Protein AF-A0A3D0NPW1-F1 (afdb_monomer_lite)

Sequence (69 aa):
IGTSLPREDVQTTTKAGDIVLYSGNRIVVFYGSNSWAYTRLGHITDKTADELTELLGNGNVTLTLSMTE

Radius of gyration: 12.47 Å; chains: 1; bounding box: 28×28×32 Å

Foldseek 3Di:
DPDQDDDDFDWDWDDQFWWWDDPRPDIDHDLHTDTDGTHTDDGDDPDDSVRSCVQPVPDDHDDDDDDDD

Structure (mmCIF, N/CA/C/O backbone):
data_AF-A0A3D0NPW1-F1
#
_entry.id   AF-A0A3D0NPW1-F1
#
loop_
_atom_site.group_PDB
_atom_site.id
_atom_site.type_symbol
_atom_site.label_atom_id
_atom_site.label_alt_id
_atom_site.label_comp_id
_atom_site.label_asym_id
_atom_site.label_entity_id
_atom_site.label_seq_id
_atom_site.pdbx_PDB_ins_code
_atom_site.Cartn_x
_atom_site.Cartn_y
_atom_site.Cartn_z
_atom_site.occupancy
_atom_site.B_iso_or_equiv
_atom_site.auth_seq_id
_atom_site.auth_comp_id
_atom_site.auth_asym_id
_atom_site.auth_atom_id
_atom_site.pdbx_PDB_model_num
ATOM 1 N N . ILE A 1 1 ? -5.324 5.338 -16.044 1.00 57.00 1 ILE A N 1
ATOM 2 C CA . ILE A 1 1 ? -3.888 5.633 -15.821 1.00 57.00 1 ILE A CA 1
ATOM 3 C C . ILE A 1 1 ? -3.078 5.146 -17.025 1.00 57.00 1 ILE A C 1
ATOM 5 O O . ILE A 1 1 ? -2.497 4.075 -16.986 1.00 57.00 1 ILE A O 1
ATOM 9 N N . GLY A 1 2 ? -3.142 5.874 -18.148 1.00 63.09 2 GLY A N 1
ATOM 10 C CA . GLY A 1 2 ? -2.490 5.523 -19.425 1.00 63.09 2 GLY A CA 1
ATOM 11 C C . GLY A 1 2 ? -1.035 5.994 -19.513 1.00 63.09 2 GLY A C 1
ATOM 12 O O . GLY A 1 2 ? -0.608 6.468 -20.559 1.00 63.09 2 GLY A O 1
ATOM 13 N N . THR A 1 3 ? -0.310 5.938 -18.397 1.00 70.75 3 THR A N 1
ATOM 14 C CA . THR A 1 3 ? 1.054 6.452 -18.248 1.00 70.75 3 THR A CA 1
ATOM 15 C C . THR A 1 3 ? 1.938 5.388 -17.610 1.00 70.75 3 THR A C 1
ATOM 17 O O . THR A 1 3 ? 1.482 4.600 -16.780 1.00 70.75 3 THR A O 1
ATOM 20 N N . SER A 1 4 ? 3.213 5.362 -17.993 1.00 74.75 4 SER A N 1
ATOM 21 C CA . SER A 1 4 ? 4.211 4.551 -17.298 1.00 74.75 4 SER A CA 1
ATOM 22 C C . SER A 1 4 ? 4.440 5.133 -15.908 1.00 74.75 4 SER A C 1
ATOM 24 O O . SER A 1 4 ? 4.741 6.319 -15.774 1.00 74.75 4 SER A O 1
ATOM 26 N N . LEU A 1 5 ? 4.297 4.305 -14.876 1.00 77.19 5 LEU A N 1
ATOM 27 C CA . LEU A 1 5 ? 4.673 4.691 -13.521 1.00 77.19 5 LEU A CA 1
ATOM 28 C C . LEU A 1 5 ? 6.203 4.658 -13.378 1.00 77.19 5 LEU A C 1
ATOM 30 O O . LEU A 1 5 ? 6.850 3.825 -14.023 1.00 77.19 5 LEU A O 1
ATOM 34 N N . PRO A 1 6 ? 6.793 5.544 -12.552 1.00 77.44 6 PRO A N 1
ATOM 35 C CA . PRO A 1 6 ? 8.207 5.456 -12.218 1.00 77.44 6 PRO A CA 1
ATOM 36 C C . PRO A 1 6 ? 8.507 4.075 -11.629 1.00 77.44 6 PRO A C 1
ATOM 38 O O . PRO A 1 6 ? 7.715 3.538 -10.851 1.00 77.44 6 PRO A O 1
ATOM 41 N N . ARG A 1 7 ? 9.638 3.494 -12.037 1.00 85.56 7 ARG A N 1
ATOM 42 C CA . ARG A 1 7 ? 10.099 2.182 -11.584 1.00 85.56 7 ARG A CA 1
ATOM 43 C C . ARG A 1 7 ? 11.523 2.292 -11.065 1.00 85.56 7 ARG A C 1
ATOM 45 O O . ARG A 1 7 ? 12.444 2.575 -11.823 1.00 85.56 7 ARG A O 1
ATOM 52 N N . GLU A 1 8 ? 11.671 2.009 -9.786 1.00 90.94 8 GLU A N 1
ATOM 53 C CA . GLU A 1 8 ? 12.924 1.956 -9.050 1.00 90.94 8 GLU A CA 1
ATOM 54 C C . GLU A 1 8 ? 12.766 0.879 -7.971 1.00 90.94 8 GLU A C 1
ATOM 56 O O . GLU A 1 8 ? 12.432 1.153 -6.820 1.00 90.94 8 GLU A O 1
ATOM 61 N N . ASP A 1 9 ? 12.902 -0.384 -8.385 1.00 92.69 9 ASP A N 1
ATOM 62 C CA . ASP A 1 9 ? 12.685 -1.519 -7.492 1.00 92.69 9 ASP A CA 1
ATOM 63 C C . ASP A 1 9 ? 13.878 -1.652 -6.534 1.00 92.69 9 ASP A C 1
ATOM 65 O O . ASP A 1 9 ? 14.967 -2.070 -6.930 1.00 92.69 9 ASP A O 1
ATOM 69 N N . VAL A 1 10 ? 13.661 -1.317 -5.263 1.00 94.88 10 VAL A N 1
ATOM 70 C CA . VAL A 1 10 ? 14.671 -1.384 -4.201 1.00 94.88 10 VAL A CA 1
ATOM 71 C C . VAL A 1 10 ? 14.171 -2.221 -3.034 1.00 94.88 10 VAL A C 1
ATOM 73 O O . VAL A 1 10 ? 12.973 -2.258 -2.737 1.00 94.88 10 VAL A O 1
ATOM 76 N N . GLN A 1 11 ? 15.096 -2.912 -2.365 1.00 96.94 11 GLN A N 1
ATOM 77 C CA . GLN A 1 11 ? 14.775 -3.730 -1.199 1.00 96.94 11 GLN A CA 1
ATOM 78 C C . GLN A 1 11 ? 14.126 -2.857 -0.123 1.00 96.94 11 GLN A C 1
ATOM 80 O O . GLN A 1 11 ? 14.760 -1.969 0.445 1.00 96.94 11 GLN A O 1
ATOM 85 N N . THR A 1 12 ? 12.854 -3.119 0.148 1.00 95.81 12 THR A N 1
ATOM 86 C CA . THR A 1 12 ? 12.022 -2.293 1.018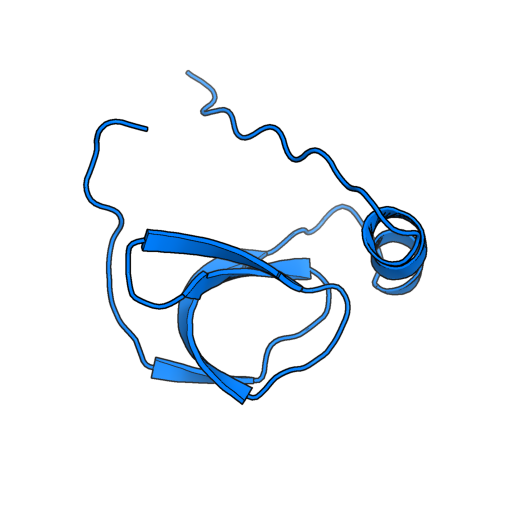 1.00 95.81 12 THR A CA 1
ATOM 87 C C . THR A 1 12 ? 11.252 -3.189 1.968 1.00 95.81 12 THR A C 1
ATOM 89 O O . THR A 1 12 ? 10.604 -4.138 1.536 1.00 95.81 12 THR A O 1
ATOM 92 N N . THR A 1 13 ? 11.285 -2.860 3.258 1.00 97.94 13 THR A N 1
ATOM 93 C CA . THR A 1 13 ? 10.366 -3.428 4.250 1.00 97.94 13 THR A CA 1
ATOM 94 C C . THR A 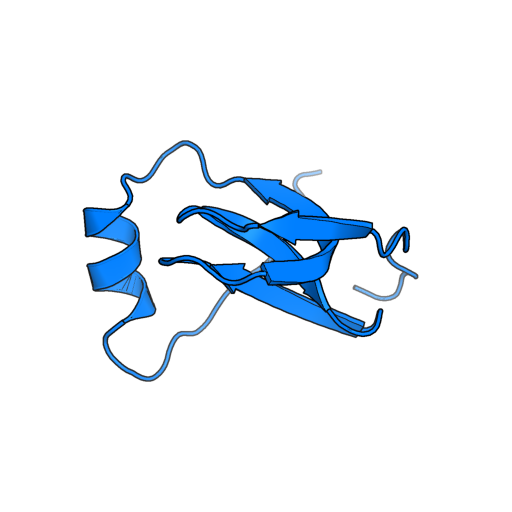1 13 ? 9.195 -2.475 4.418 1.00 97.94 13 THR A C 1
ATOM 96 O O . THR A 1 13 ? 9.387 -1.328 4.830 1.00 97.94 13 THR A O 1
ATOM 99 N N . THR A 1 14 ? 7.998 -2.934 4.066 1.00 97.88 14 THR A N 1
ATOM 100 C CA . THR A 1 14 ? 6.787 -2.117 4.106 1.00 97.88 14 THR A CA 1
ATOM 101 C C . THR A 1 14 ? 6.218 -2.001 5.513 1.00 97.88 14 THR A C 1
ATOM 103 O O . THR A 1 14 ? 6.462 -2.830 6.394 1.00 97.88 14 THR A O 1
ATOM 106 N N . LYS A 1 15 ? 5.461 -0.930 5.729 1.00 97.56 15 LYS A N 1
ATOM 107 C CA . LYS A 1 15 ? 4.634 -0.710 6.915 1.00 97.56 15 LYS A CA 1
ATOM 108 C C . LYS A 1 15 ? 3.176 -0.543 6.500 1.00 97.56 15 LYS A C 1
ATOM 110 O O . LYS A 1 15 ? 2.888 -0.250 5.339 1.00 97.56 15 LYS A O 1
ATOM 115 N N . ALA A 1 16 ? 2.266 -0.674 7.463 1.00 97.50 16 ALA A N 1
ATOM 116 C CA . ALA A 1 16 ? 0.871 -0.309 7.251 1.00 97.50 16 ALA A CA 1
ATOM 117 C C . ALA A 1 16 ? 0.785 1.135 6.725 1.00 97.50 16 ALA A C 1
ATOM 119 O O . ALA A 1 16 ? 1.428 2.027 7.271 1.00 97.50 16 ALA A O 1
ATOM 120 N N . GLY A 1 17 ? 0.042 1.328 5.640 1.00 96.94 17 GLY A N 1
ATOM 121 C CA . GLY A 1 17 ? -0.101 2.586 4.914 1.00 96.94 17 GLY A CA 1
ATOM 122 C C . GLY A 1 17 ? 0.794 2.703 3.682 1.00 96.94 17 GLY A C 1
ATOM 123 O O . GLY A 1 17 ? 0.536 3.567 2.847 1.00 96.94 17 GLY A O 1
ATOM 124 N N . ASP A 1 18 ? 1.813 1.853 3.514 1.00 97.56 18 ASP A N 1
ATOM 125 C CA . ASP A 1 18 ? 2.702 1.935 2.353 1.00 97.56 18 ASP A CA 1
ATOM 126 C C . ASP A 1 18 ? 1.982 1.569 1.051 1.00 97.56 18 ASP A C 1
ATOM 128 O O . ASP A 1 18 ? 1.368 0.505 0.933 1.00 97.56 18 ASP A O 1
ATOM 132 N N . ILE A 1 19 ? 2.128 2.441 0.050 1.00 95.81 19 ILE A N 1
ATOM 133 C CA . ILE A 1 19 ? 1.656 2.227 -1.317 1.00 95.81 19 ILE A CA 1
ATOM 134 C C . ILE A 1 19 ? 2.878 2.037 -2.209 1.00 95.81 19 ILE A C 1
ATOM 136 O O . ILE A 1 19 ? 3.751 2.908 -2.290 1.00 95.81 19 ILE A O 1
ATOM 140 N N . VAL A 1 20 ? 2.943 0.899 -2.893 1.00 95.69 20 VAL A N 1
ATOM 141 C CA . VAL A 1 20 ? 4.081 0.535 -3.742 1.00 95.69 20 VAL A CA 1
ATOM 142 C C . VAL A 1 20 ? 3.637 0.051 -5.115 1.00 95.69 20 VAL A C 1
ATOM 144 O O . VAL A 1 20 ? 2.509 -0.406 -5.301 1.00 95.69 20 VAL A O 1
ATOM 147 N N . LEU A 1 21 ? 4.561 0.102 -6.068 1.00 95.12 21 LEU A N 1
ATOM 148 C CA . LEU A 1 21 ? 4.481 -0.622 -7.325 1.00 95.12 21 LEU A CA 1
ATOM 149 C C . LEU A 1 21 ? 5.241 -1.944 -7.182 1.00 95.12 21 LEU A C 1
ATOM 151 O O . LEU A 1 21 ? 6.423 -1.967 -6.835 1.00 95.12 21 LEU A O 1
ATOM 155 N N . TYR A 1 22 ? 4.562 -3.044 -7.484 1.00 94.06 22 TYR A N 1
ATOM 156 C CA . TYR A 1 22 ? 5.124 -4.383 -7.555 1.00 94.06 22 TYR A CA 1
ATOM 157 C C . TYR A 1 22 ? 5.170 -4.858 -9.009 1.00 94.06 22 TYR A C 1
ATOM 159 O O . TYR A 1 22 ? 4.197 -4.727 -9.757 1.00 94.06 22 TYR A O 1
ATOM 167 N N . SER A 1 23 ? 6.313 -5.420 -9.413 1.00 88.19 23 SER A N 1
ATOM 168 C CA . SER A 1 23 ? 6.552 -5.942 -10.768 1.00 88.19 23 SER A CA 1
ATOM 169 C C . SER A 1 23 ? 6.359 -4.906 -11.895 1.00 88.19 23 SER A C 1
ATOM 171 O O . SER A 1 23 ? 6.210 -5.255 -13.062 1.00 88.19 23 SER A O 1
ATOM 173 N N . GLY A 1 24 ? 6.365 -3.611 -11.563 1.00 85.12 24 GLY A N 1
ATOM 174 C CA . GLY A 1 24 ? 6.216 -2.515 -12.524 1.00 85.12 24 GLY A CA 1
ATOM 175 C C . GLY A 1 24 ? 4.794 -2.267 -13.046 1.00 85.12 24 GLY A C 1
ATOM 176 O O . GLY A 1 24 ? 4.605 -1.335 -13.819 1.00 85.12 24 GLY A O 1
ATOM 177 N N . ASN A 1 25 ? 3.789 -3.057 -12.653 1.00 88.12 25 ASN A N 1
ATOM 178 C CA . ASN A 1 25 ? 2.419 -2.904 -13.163 1.00 88.12 25 ASN A CA 1
ATOM 179 C C . ASN A 1 25 ? 1.303 -3.197 -12.145 1.00 88.12 25 ASN A C 1
AT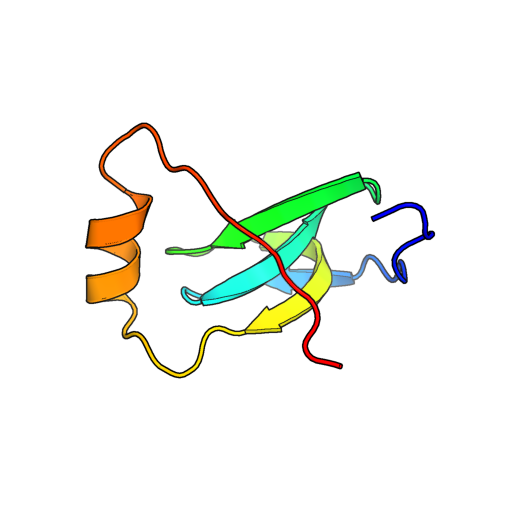OM 181 O O . ASN A 1 25 ? 0.131 -3.209 -12.519 1.00 88.12 25 ASN A O 1
ATOM 185 N N . ARG A 1 26 ? 1.633 -3.440 -10.870 1.00 90.81 26 ARG A N 1
ATOM 186 C CA . ARG A 1 26 ? 0.645 -3.716 -9.815 1.00 90.81 26 ARG A CA 1
ATOM 187 C C . ARG A 1 26 ? 0.817 -2.729 -8.678 1.00 90.81 26 ARG A C 1
ATOM 189 O O . ARG A 1 26 ? 1.863 -2.717 -8.041 1.00 90.81 26 ARG A O 1
ATOM 196 N N . ILE A 1 27 ? -0.206 -1.930 -8.409 1.00 92.88 27 ILE A N 1
ATOM 197 C CA . ILE A 1 27 ? -0.239 -1.099 -7.204 1.00 92.88 27 ILE A CA 1
ATOM 198 C C . ILE A 1 27 ? -0.657 -1.991 -6.033 1.00 92.88 27 ILE A C 1
ATOM 200 O O . ILE A 1 27 ? -1.630 -2.738 -6.141 1.00 92.88 27 ILE A O 1
ATOM 204 N N . VAL A 1 28 ? 0.091 -1.930 -4.935 1.00 94.56 28 VAL A N 1
ATOM 205 C CA . VAL A 1 28 ? -0.166 -2.685 -3.704 1.00 94.56 28 VAL A CA 1
ATOM 206 C C . VAL A 1 28 ? -0.235 -1.705 -2.541 1.00 94.56 28 VAL A C 1
ATOM 208 O O . VAL A 1 28 ? 0.63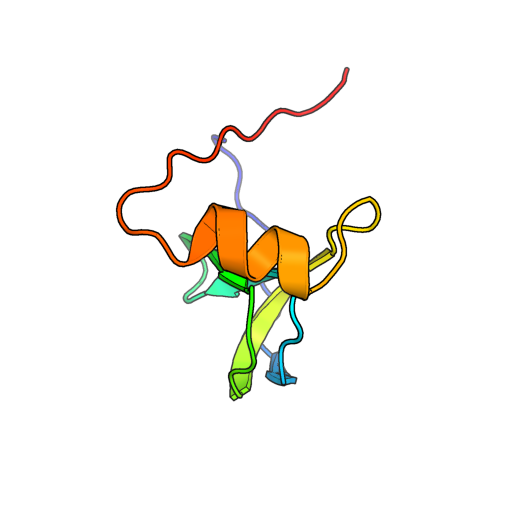2 -0.843 -2.412 1.00 94.56 28 VAL A O 1
ATOM 211 N N . VAL A 1 29 ? -1.257 -1.853 -1.700 1.00 95.81 29 VAL A N 1
ATOM 212 C CA . VAL A 1 29 ? -1.426 -1.097 -0.454 1.00 95.81 29 VAL A CA 1
ATOM 213 C C . VAL A 1 29 ? -1.234 -2.061 0.708 1.00 95.81 29 VAL A C 1
ATOM 215 O O . VAL A 1 29 ? -1.916 -3.083 0.785 1.00 95.81 29 VAL A O 1
ATOM 218 N N . PHE A 1 30 ? -0.295 -1.759 1.597 1.00 96.50 30 PHE A N 1
ATOM 219 C CA . PHE A 1 30 ? 0.004 -2.594 2.754 1.00 96.50 30 PHE A CA 1
ATOM 220 C C . PHE A 1 30 ? -0.771 -2.130 3.987 1.00 96.50 30 PHE A C 1
ATOM 222 O O . PHE A 1 30 ? -0.748 -0.956 4.330 1.00 96.50 30 PHE A O 1
ATOM 229 N N . TYR A 1 31 ? -1.393 -3.064 4.706 1.00 95.88 31 TYR A N 1
ATOM 230 C CA . TYR A 1 31 ? -1.860 -2.884 6.094 1.00 95.88 31 TYR A CA 1
ATOM 231 C C . TYR A 1 31 ? -1.010 -3.691 7.095 1.00 95.88 31 TYR A C 1
ATOM 233 O O . TYR A 1 31 ? -1.326 -3.775 8.274 1.00 95.88 31 TYR A O 1
ATOM 241 N N . GLY A 1 32 ? 0.092 -4.281 6.625 1.00 94.88 32 GLY A N 1
ATOM 242 C CA . GLY A 1 32 ? 1.038 -5.072 7.408 1.00 94.88 32 GLY A CA 1
ATOM 243 C C . GLY A 1 32 ? 2.459 -4.910 6.870 1.00 94.88 32 GLY A C 1
ATOM 244 O O . GLY A 1 32 ? 2.755 -3.929 6.191 1.00 94.88 32 GLY A O 1
ATOM 245 N N . SER A 1 33 ? 3.338 -5.871 7.162 1.00 96.19 33 SER A N 1
ATOM 246 C CA . SER A 1 33 ? 4.744 -5.830 6.744 1.00 96.19 33 SER A CA 1
ATOM 247 C C . SER A 1 33 ? 5.077 -6.924 5.733 1.00 96.19 33 SER A C 1
ATOM 249 O O . SER A 1 33 ? 4.662 -8.075 5.880 1.00 96.19 33 SER A O 1
ATOM 251 N N . ASN A 1 34 ? 5.848 -6.563 4.712 1.00 97.38 34 ASN A N 1
ATOM 252 C CA . ASN A 1 34 ? 6.498 -7.480 3.789 1.00 97.38 34 ASN A CA 1
ATOM 253 C C . ASN A 1 34 ? 7.836 -6.893 3.321 1.00 97.38 34 ASN A C 1
ATOM 255 O O . ASN A 1 34 ? 7.991 -5.673 3.255 1.00 97.38 34 ASN A O 1
ATOM 259 N N . SER A 1 35 ? 8.790 -7.755 2.975 1.00 97.00 35 SER A N 1
ATOM 260 C CA . SER A 1 35 ? 10.095 -7.342 2.461 1.00 97.00 35 SER A CA 1
ATOM 261 C C . SER A 1 35 ? 10.339 -7.927 1.077 1.00 97.00 35 SER A C 1
ATOM 263 O O . SER A 1 35 ? 10.458 -9.143 0.921 1.00 97.00 35 SER A O 1
ATOM 265 N N . TRP A 1 36 ? 10.460 -7.049 0.084 1.00 96.50 36 TRP A N 1
ATOM 266 C CA . TRP A 1 36 ? 10.803 -7.405 -1.291 1.00 96.50 36 TRP A CA 1
ATOM 267 C C . TRP A 1 36 ? 11.393 -6.196 -2.029 1.00 96.50 36 TRP A C 1
ATOM 269 O O . TRP A 1 36 ? 11.502 -5.100 -1.473 1.00 96.50 36 TRP A O 1
ATOM 279 N N . ALA A 1 37 ? 11.746 -6.388 -3.299 1.00 96.69 37 ALA A N 1
ATOM 280 C CA . ALA A 1 37 ? 12.088 -5.303 -4.206 1.00 96.69 37 ALA A CA 1
ATOM 281 C C . ALA A 1 37 ? 10.811 -4.596 -4.699 1.00 96.69 37 ALA A C 1
ATOM 283 O O . ALA A 1 37 ? 10.004 -5.182 -5.427 1.00 96.69 37 ALA A O 1
ATOM 284 N N . TYR A 1 38 ? 10.635 -3.339 -4.296 1.00 96.38 38 TYR A N 1
ATOM 285 C CA . TYR A 1 38 ? 9.459 -2.522 -4.596 1.00 96.38 38 TYR A CA 1
ATOM 286 C C . TYR A 1 38 ? 9.860 -1.121 -5.047 1.00 96.38 38 TYR A C 1
ATOM 288 O O . TYR A 1 38 ? 10.881 -0.606 -4.600 1.00 96.38 38 TYR A O 1
ATOM 296 N N . THR A 1 39 ? 9.011 -0.472 -5.847 1.00 95.44 39 THR A N 1
ATOM 297 C CA . THR A 1 39 ? 9.088 0.981 -6.053 1.00 95.44 39 THR A CA 1
ATOM 298 C C . THR A 1 39 ? 8.090 1.678 -5.129 1.00 95.44 39 THR A C 1
ATOM 300 O O . THR A 1 39 ? 6.896 1.374 -5.166 1.00 95.44 39 THR A O 1
ATOM 303 N N . ARG A 1 40 ? 8.538 2.620 -4.295 1.00 94.75 40 ARG A N 1
ATOM 304 C CA . ARG A 1 40 ? 7.653 3.364 -3.381 1.00 94.75 40 ARG A CA 1
ATOM 305 C C . ARG A 1 40 ? 6.856 4.423 -4.150 1.00 94.75 40 ARG A C 1
ATOM 307 O O . ARG A 1 40 ? 7.442 5.235 -4.855 1.00 94.75 40 ARG A O 1
ATOM 314 N N . LEU A 1 41 ? 5.532 4.424 -3.991 1.00 93.75 41 LEU A N 1
ATOM 315 C CA . LEU A 1 41 ? 4.634 5.399 -4.625 1.00 93.75 41 LEU A CA 1
ATOM 316 C C . LEU A 1 41 ? 4.099 6.429 -3.626 1.00 93.75 41 LEU A C 1
ATOM 318 O O . LEU A 1 41 ? 3.879 7.578 -3.990 1.00 93.75 41 LEU A O 1
ATOM 322 N N . GLY A 1 42 ? 3.894 6.030 -2.370 1.00 94.06 42 GLY A N 1
ATOM 323 C CA . GLY A 1 42 ? 3.371 6.922 -1.341 1.00 94.06 42 GLY A CA 1
ATOM 324 C C . GLY A 1 42 ? 3.105 6.223 -0.014 1.00 94.06 42 GLY A C 1
ATOM 325 O O . GLY A 1 42 ? 3.497 5.071 0.192 1.00 94.06 42 GLY A O 1
ATOM 326 N N . HIS A 1 43 ? 2.444 6.943 0.889 1.00 96.50 43 HIS A N 1
ATOM 327 C CA . HIS A 1 43 ? 2.037 6.454 2.201 1.00 96.50 43 HIS A CA 1
ATOM 328 C C . HIS A 1 43 ? 0.719 7.118 2.618 1.00 96.50 43 HIS A C 1
ATOM 330 O O . HIS A 1 43 ? 0.556 8.322 2.424 1.00 96.50 43 HIS A O 1
ATOM 336 N N . ILE A 1 44 ? -0.210 6.344 3.176 1.00 95.88 44 ILE A N 1
ATOM 337 C CA . ILE A 1 44 ? -1.473 6.845 3.734 1.00 95.88 44 ILE A CA 1
ATOM 338 C C . ILE A 1 44 ? -1.181 7.509 5.083 1.00 95.88 44 ILE A C 1
ATOM 340 O O . ILE A 1 44 ? -0.608 6.875 5.961 1.00 95.88 44 ILE A O 1
ATOM 344 N N . THR A 1 45 ? -1.566 8.773 5.260 1.00 95.75 45 THR A N 1
ATOM 345 C CA . THR A 1 45 ? -1.219 9.561 6.461 1.00 95.75 45 THR A CA 1
ATOM 346 C C . THR A 1 45 ? -2.398 9.865 7.386 1.00 95.75 45 THR A C 1
ATOM 348 O O . THR A 1 45 ? -2.187 10.340 8.496 1.00 95.75 45 THR A O 1
ATOM 351 N N . ASP A 1 46 ? -3.634 9.635 6.943 1.00 96.12 46 ASP A N 1
ATOM 352 C CA . ASP A 1 46 ? -4.883 9.979 7.643 1.00 96.12 46 ASP A CA 1
ATOM 353 C C . ASP A 1 46 ? -5.588 8.763 8.278 1.00 96.12 46 ASP A C 1
ATOM 355 O O . ASP A 1 46 ? -6.739 8.847 8.720 1.00 96.12 46 ASP A O 1
ATOM 359 N N . LYS A 1 47 ? -4.889 7.625 8.328 1.00 96.44 47 LYS A N 1
ATOM 360 C CA . LYS A 1 47 ? -5.349 6.369 8.923 1.00 96.44 47 LYS A CA 1
ATOM 361 C C . LYS A 1 47 ? -4.257 5.744 9.776 1.00 96.44 47 LYS A C 1
ATOM 363 O O . LYS A 1 47 ? -3.081 5.757 9.418 1.00 96.44 47 LYS A O 1
ATOM 368 N N . THR A 1 48 ? -4.661 5.161 10.893 1.00 96.88 48 THR A N 1
ATOM 369 C CA . THR A 1 48 ? -3.801 4.331 11.739 1.00 96.88 48 THR A CA 1
ATOM 370 C C . THR A 1 48 ? -3.635 2.922 11.158 1.00 96.88 48 THR A C 1
ATOM 372 O O . THR A 1 48 ? -4.393 2.490 10.289 1.00 96.88 48 THR A O 1
ATOM 375 N N . ALA A 1 49 ? -2.643 2.172 11.649 1.00 95.88 49 ALA A N 1
ATOM 376 C CA . ALA A 1 49 ? -2.424 0.786 11.229 1.00 95.88 49 ALA A CA 1
ATOM 377 C C . ALA A 1 49 ? -3.620 -0.132 11.551 1.00 95.88 49 ALA A C 1
ATOM 379 O O . ALA A 1 49 ? -3.952 -1.008 10.750 1.00 95.88 49 ALA A O 1
ATOM 380 N N . ASP A 1 50 ? -4.281 0.096 12.688 1.00 96.88 50 ASP A N 1
ATOM 381 C CA . ASP A 1 50 ? -5.446 -0.683 13.112 1.00 96.88 50 ASP A CA 1
ATOM 382 C C . ASP A 1 50 ? -6.649 -0.406 12.200 1.00 96.88 50 ASP A C 1
ATOM 384 O O . ASP A 1 50 ? -7.250 -1.347 11.683 1.00 96.88 50 ASP A O 1
ATOM 388 N N . GLU A 1 51 ? -6.930 0.868 11.892 1.00 96.38 51 GLU A N 1
ATOM 389 C CA . GLU A 1 51 ? -7.975 1.241 10.924 1.00 96.38 51 GLU A CA 1
ATOM 390 C C . GLU A 1 51 ? -7.704 0.642 9.537 1.00 96.38 51 GLU A C 1
ATOM 392 O O . GLU A 1 51 ? -8.616 0.143 8.883 1.00 96.38 51 GLU A O 1
ATOM 397 N N . LEU A 1 52 ? -6.450 0.660 9.069 1.00 96.38 52 LEU A N 1
ATOM 398 C CA . LEU A 1 52 ? -6.089 0.047 7.787 1.00 96.38 52 LEU A CA 1
ATOM 399 C C . LEU A 1 52 ? -6.274 -1.470 7.802 1.00 96.38 52 LEU A C 1
ATOM 401 O O . LEU A 1 52 ? -6.705 -2.038 6.801 1.00 96.38 52 LEU A O 1
ATOM 405 N N . THR A 1 53 ? -5.968 -2.126 8.920 1.00 95.69 53 THR A N 1
ATOM 406 C CA . THR A 1 53 ? -6.190 -3.567 9.081 1.00 95.69 53 THR A CA 1
ATOM 407 C C . THR A 1 53 ? -7.679 -3.897 9.035 1.00 95.69 53 THR A C 1
ATOM 409 O O . THR A 1 53 ? -8.068 -4.851 8.366 1.00 95.69 53 THR A O 1
ATOM 412 N N . GLU A 1 54 ? -8.524 -3.092 9.677 1.00 94.81 54 GLU A N 1
ATOM 413 C CA . GLU A 1 54 ? -9.978 -3.264 9.637 1.00 94.81 54 GLU A CA 1
ATOM 414 C C . GLU A 1 54 ? -10.550 -3.025 8.230 1.00 94.81 54 GLU A C 1
ATOM 416 O O . GLU A 1 54 ? -11.356 -3.818 7.740 1.00 94.81 54 GLU A O 1
ATOM 421 N N . LEU A 1 55 ? -10.098 -1.975 7.539 1.00 93.75 55 LEU A N 1
ATOM 422 C CA . LEU A 1 55 ? -10.574 -1.634 6.196 1.00 93.75 55 LEU A CA 1
ATOM 423 C C . LEU A 1 55 ? -10.124 -2.641 5.133 1.00 93.75 55 LEU A C 1
ATOM 425 O O . LEU A 1 55 ? -10.893 -2.967 4.229 1.00 93.75 55 LEU A O 1
ATOM 429 N N . LEU A 1 56 ? -8.872 -3.102 5.209 1.00 94.31 56 LEU A N 1
ATOM 430 C CA . LEU A 1 56 ? -8.246 -3.894 4.150 1.00 94.31 56 LEU A CA 1
ATOM 431 C C . LEU A 1 56 ? -8.214 -5.400 4.440 1.00 94.31 56 LEU A C 1
ATOM 433 O O . LEU A 1 56 ? -8.098 -6.196 3.510 1.00 94.31 56 LEU A O 1
ATOM 437 N N . GLY A 1 57 ? -8.323 -5.807 5.706 1.00 92.88 57 GLY A N 1
ATOM 438 C CA . GLY A 1 57 ? -8.200 -7.204 6.130 1.00 92.88 57 GLY A CA 1
ATOM 439 C C . GLY A 1 57 ? -9.471 -8.045 5.983 1.00 92.88 57 GLY A C 1
ATOM 440 O O . GLY A 1 57 ? -9.395 -9.269 6.063 1.00 92.88 57 GLY A O 1
ATOM 441 N N . ASN A 1 58 ? -10.634 -7.430 5.745 1.00 87.62 58 ASN A N 1
ATOM 442 C CA . ASN A 1 58 ? -11.941 -8.102 5.796 1.00 87.62 58 ASN A CA 1
ATOM 443 C C . ASN A 1 58 ? -12.456 -8.636 4.440 1.00 87.62 58 ASN A C 1
ATOM 445 O O . ASN A 1 58 ? -13.660 -8.722 4.202 1.00 87.62 58 ASN A O 1
ATOM 449 N N . GLY A 1 59 ? -11.554 -9.060 3.551 1.00 84.88 59 GLY A N 1
ATOM 450 C CA . GLY A 1 59 ? -11.907 -9.736 2.299 1.00 84.88 59 GLY A CA 1
ATOM 451 C C . GLY A 1 59 ? -11.813 -8.834 1.069 1.00 84.88 59 GLY A C 1
ATOM 452 O O . GLY A 1 59 ? -10.741 -8.325 0.755 1.00 84.88 59 GLY A O 1
ATOM 453 N N . ASN A 1 60 ? -12.903 -8.698 0.310 1.00 92.19 60 ASN A N 1
ATOM 454 C CA . ASN A 1 60 ? -12.875 -7.983 -0.968 1.00 92.19 60 ASN A CA 1
ATOM 455 C C . ASN A 1 60 ? -12.878 -6.466 -0.755 1.00 92.19 60 ASN A C 1
ATOM 457 O O . ASN A 1 60 ? -13.834 -5.911 -0.220 1.00 92.19 60 ASN A O 1
ATOM 461 N N . VAL A 1 61 ? -11.846 -5.796 -1.261 1.00 91.50 61 VAL A N 1
ATOM 462 C CA . VAL A 1 61 ? -11.691 -4.340 -1.186 1.00 91.50 61 VAL A CA 1
ATOM 463 C C . VAL A 1 61 ? -11.711 -3.759 -2.593 1.00 91.50 61 VAL A C 1
ATOM 465 O O . VAL A 1 61 ? -11.043 -4.266 -3.493 1.00 91.50 61 VAL A O 1
ATOM 468 N N . THR A 1 62 ? -12.448 -2.666 -2.782 1.00 91.56 62 THR A N 1
ATOM 469 C CA . THR A 1 62 ? -12.383 -1.860 -4.007 1.00 91.56 62 THR A CA 1
ATOM 470 C C . THR A 1 62 ? -11.629 -0.569 -3.715 1.00 91.56 62 THR A C 1
ATOM 472 O O . THR A 1 62 ? -12.045 0.212 -2.865 1.00 91.56 62 THR A O 1
ATOM 475 N N . LEU A 1 63 ? -10.520 -0.343 -4.422 1.00 89.00 63 LEU A N 1
ATOM 476 C CA . LEU A 1 63 ? -9.696 0.862 -4.309 1.00 89.00 63 LEU A CA 1
ATOM 477 C C . LEU A 1 63 ? -9.990 1.795 -5.486 1.00 89.00 63 LEU A C 1
ATOM 479 O O . LEU A 1 63 ? -9.897 1.382 -6.642 1.00 89.00 63 LEU A O 1
ATOM 483 N N . THR A 1 64 ? -10.303 3.057 -5.194 1.00 90.31 64 THR A N 1
ATOM 484 C CA . THR A 1 64 ? -10.433 4.111 -6.210 1.00 90.31 64 THR A CA 1
ATOM 485 C C . THR A 1 64 ? -9.217 5.023 -6.141 1.00 90.31 64 THR A C 1
ATOM 487 O O . THR A 1 64 ? -8.866 5.508 -5.070 1.00 90.31 64 THR A O 1
ATOM 490 N N . LEU A 1 65 ? -8.574 5.249 -7.285 1.00 85.19 65 LEU A N 1
ATOM 491 C CA . LEU A 1 65 ? -7.420 6.133 -7.430 1.00 85.19 65 LEU A CA 1
ATOM 492 C C . LEU A 1 65 ? -7.821 7.305 -8.324 1.00 85.19 65 LEU A C 1
ATOM 494 O O . LEU A 1 65 ? -8.298 7.097 -9.440 1.00 85.19 65 LEU A O 1
ATOM 498 N N . SER A 1 66 ? -7.598 8.524 -7.848 1.00 85.56 66 SER A N 1
ATOM 499 C CA . SER A 1 66 ? -7.882 9.760 -8.577 1.00 85.56 66 SER A CA 1
ATOM 500 C C . SER A 1 66 ? -6.696 10.710 -8.489 1.00 85.56 66 SER A C 1
ATOM 502 O O . SER A 1 66 ? -5.976 10.721 -7.494 1.00 85.56 66 SER A O 1
ATOM 504 N N . MET A 1 67 ? -6.513 11.523 -9.524 1.00 82.44 67 MET A N 1
ATOM 505 C CA . MET A 1 67 ? -5.627 12.683 -9.476 1.00 82.44 67 MET A CA 1
ATOM 506 C C . MET A 1 67 ? -6.507 13.911 -9.277 1.00 82.44 67 MET A C 1
ATOM 508 O O . MET A 1 67 ? -7.525 14.043 -9.954 1.00 82.44 67 MET A O 1
ATOM 512 N N . THR A 1 68 ? -6.154 14.764 -8.324 1.00 81.19 68 THR A N 1
ATOM 513 C CA . THR A 1 68 ? -6.734 16.105 -8.225 1.00 81.19 68 THR A CA 1
ATOM 514 C C . THR A 1 68 ? -6.144 16.974 -9.331 1.00 81.19 68 THR A C 1
ATOM 516 O O . THR A 1 68 ? -4.944 16.871 -9.595 1.00 81.19 68 THR A O 1
ATOM 519 N N . GLU A 1 69 ? -6.989 17.772 -9.986 1.00 64.00 69 GLU A N 1
ATOM 520 C CA . GLU A 1 69 ?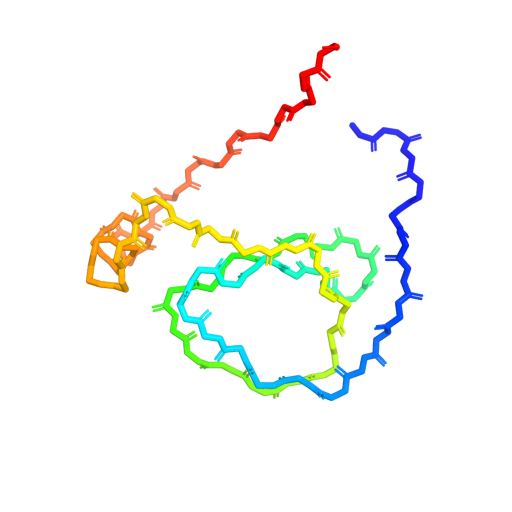 -6.565 18.807 -10.944 1.00 64.00 69 GLU A CA 1
ATOM 521 C C . GLU A 1 69 ? -5.777 19.937 -10.269 1.00 64.00 69 GLU A C 1
ATOM 523 O O . GLU A 1 69 ? -6.043 20.220 -9.075 1.00 64.00 69 GLU A O 1
#

pLDDT: mean 91.07, std 8.67, range [57.0, 97.94]

Secondary structure (DSSP, 8-state):
--SPPP---EEEE--TTEEEEETTTEEEE-SS--EEEEEEEEE--SS-HHHHHHHHHSS----------

=== Feature glossary ===
A reading guide for the features in this record.

Start from the sequence.

  · Sequence gives the chain of amino acids in standard one-letter code (A=alanine, C=cysteine, …, Y=tyrosine), read N→C. It is the only feature that is directly encoded by the gene; all structural features are derived from the folded form of this sequence.

Fold it, and you get atomic coordinates and the backbone conformation that goes with them.

  · Structure coordinates are given as an mmCIF _atom_site loop: one row per atom with element, residue name, chain id, sequence number, and x/y/z position in Å. Only the four main-chain atoms per residue are included here; side chains are omitted to keep the record compact.

  · Backbone dihedral angles. Every residue except chain termini has a φ (preceding-C → N → Cα → C) and a ψ (N → Cα → C → next-N). They are reported in degrees following the IUPAC sign convention. Secondary structure is essentially a statement about which (φ, ψ) basin each residue occupies.

  · Eight-state secondary structure (DSSP): H is the canonical α-helix, G the tighter 3₁₀-helix, I the wider π-helix; E/B are β-structure, T and S are turns and bends, and '-' is everything else. DSSP derives these from the pattern of main-chain N–H···O=C hydrogen bonds, not from the sequence.

  · SS3 is a coarse helix/strand/coil call (letters a/b/c) made by the P-SEA algorithm from inter-Cα distances and dihedrals. It is less detailed than DSSP but needs only Cα positions.

Summarize the fold with a handful of shape descriptors and a per-residue structural alphabet.

  · Radius of gyration (Rg) is the root-mean-square distance of Cα atoms from their centroid — a single number for overall size and compactness. A globular domain of N residues has Rg ≈ 2.2·N^0.38 Å; an extended or disordered chain has a much larger Rg. The Cα contact count is the number of residue pairs whose Cα atoms are within 8 Å and are more than four positions apart in sequence — a standard proxy for tertiary packing density. The bounding box is the smallest axis-aligned box enclosing all Cα atoms.

  · 3Di is Foldseek's structural alphabet. Each residue is assigned one of twenty discrete states based on how its Cα sits relative to its spatial (not sequential) neighbors. Aligning 3Di strings 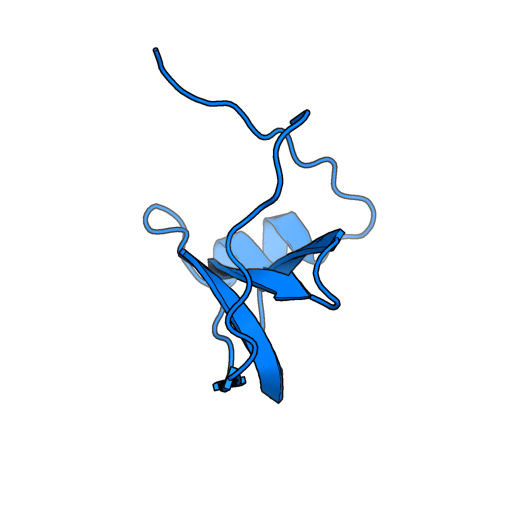finds structural homologs roughly as well as full 3D superposition, but orders of magnitude faster.

  · Solvent-accessible surface area (SASA) is the area in Å² traced out by the centre of a 1.4 Å probe sphere (a water molecule) rolled over the protein's van der Waals surface (Shrake–Rupley / Lee–Richards construction). Buried residues have near-zero SASA; fully exposed residues can exceed 200 Å². The total SASA scales roughly with the number of surface residues.

Ask how reliable the model is.

  · For AlphaFold models, the B-factor field carries pLDDT — the model's own estimate of local accuracy on a 0–100 scale. Regions with pLDDT<50 should be treated as essentially unmodeled; they often correspond to intrinsically disordered segments.

  · For experimental (PDB) structures, the B-factor (temperature factor) quantifies the positional spread of each atom in the crystal — a combination of thermal vibration and static disorder — in units of Å². High B-factors mark flexible loops or poorly resolved regions; low B-factors mark the rigid, well-ordered core.

  · Predicted Aligned Error (PAE) is an AlphaFold confidence matrix: entry (i, j) is the expected error in the position of residue j, in ångströms, when the prediction is superimposed on the true structure at residue i. Low PAE within a block of residues means that block is internally rigid and well-predicted; high PAE between two blocks means their relative placement is uncertain even if each block individually is confident.

Place it in context: what it resembles, what it is annotated as, and how it looks.

  · Structural nearest neighbors (via Foldseek easy-search vs the PDB). Reported per hit: target PDB id, E-value, and alignment TM-score. A TM-score above ~0.5 is the conventional threshold for 'same fold'.

  · Functional annotations link the protein to curated databases. InterPro entries identify conserved domains and families by matching the sequence against member-database signatures (Pfam, PROSITE, CDD, …). Gene Ontology (GO) terms describe molecular function, biological process, and cellular component in a controlled vocabulary. CATH places the structure in a hierarchical fold classification (Class/Architecture/Topology/Homologous-superfamily). The organism is the source species.

  · The contact map is a binary N×N matrix image: pixel (i, j) is dark where Cα_i and Cα_j are within 8 Å and |i−j|>4. Because the |i−j|>4 filter removes local helical contacts, off-diagonal stripes parallel to the main diagonal indicate parallel β-sheets; stripes perpendicular to it indicate antiparallel β-sheets. The Ramachandran plot scatters every residue's (φ, ψ) pair against the sterically allowed regions. The PAE heatmap renders the predicted-aligned-error matrix.

  · Six rendered views show the 3D structure from the faces of a cube — i.e. along ±x, ±y, ±z. Rendering representation is drawn randomly per protein from cartoon (secondary-structure ribbons), sticks (backbone bonds), or molecular surface; coloring is either N→C rainbow (blue at the N-terminus through red at the C-terminus) or one color per chain.